Protein AF-A0A1J3JM56-F1 (afdb_monomer)

Nearest PDB structures (foldseek):
  5i9h-assembly1_A  TM=6.926E-01  e=2.858E-04  unidentified
  6sgb-assembly1_FX  TM=7.397E-01  e=4.814E-02  Trypanosoma brucei brucei
  7pua-assembly1_DH  TM=7.202E-01  e=2.083E-01  Trypanosoma brucei brucei
  7pub-assembly1_DH  TM=5.507E-01  e=2.411E-01  Trypanosoma brucei brucei
  8sxg-assembly1_C  TM=6.444E-01  e=9.461E-01  Pseudomonas aeruginosa

Radius of gyration: 18.54 Å; Cα contacts (8 Å, |Δi|>4): 200; chains: 1; bounding box: 41×38×59 Å

Organism: Noccaea caerulescens (NCBI:txid107243)

InterPro domains:
  IPR002885 Pentatricopeptide repeat [PF01535] (1-25)
  IPR002885 Pentatricopeptide repeat [PF01535] (116-142)
  IPR002885 Pentatricopeptide repeat [PS51375] (114-148)
  IPR002885 Pentatricopeptide repeat [TIGR00756] (116-145)
  IPR011990 Tetratricopeptide-like helical domain superfamily [G3DSA:1.25.40.10] (1-173)
  IPR046960 Pentatricopeptide repeat-containing protein At4g14850-like, plant [PTHR47926] (1-171)

Solvent-accessible surface area (backbone atoms only — not comparable to full-atom values): 9432 Å² total; per-residue (Å²): 107,40,70,57,31,41,49,25,32,77,71,67,38,25,68,60,22,50,51,55,51,51,53,50,55,50,53,61,60,73,61,59,80,78,84,84,70,71,90,72,77,75,64,65,63,50,66,69,37,48,33,30,51,46,54,19,37,55,73,44,96,52,88,66,48,54,60,53,51,49,52,50,33,53,77,72,61,46,40,40,38,52,68,35,25,40,46,49,29,52,35,26,42,77,59,43,76,83,19,51,72,54,34,52,54,40,58,71,48,24,70,73,67,45,58,63,44,56,44,38,55,27,39,39,25,22,79,63,55,38,26,66,63,22,49,52,51,48,54,52,44,72,70,41,91,82,46,68,83,51,74,67,44,51,52,39,52,51,49,11,50,51,42,44,51,52,52,53,53,53,65,72,73,108

Structure (mmCIF, N/CA/C/O backbone):
data_AF-A0A1J3JM56-F1
#
_entry.id   AF-A0A1J3JM56-F1
#
loop_
_atom_site.group_PDB
_atom_site.id
_atom_site.type_symbol
_atom_site.label_atom_id
_atom_site.label_alt_id
_atom_site.label_comp_id
_atom_site.label_asym_id
_atom_site.label_entity_id
_atom_site.label_seq_id
_atom_site.pdbx_PDB_ins_code
_atom_site.Cartn_x
_atom_site.Cartn_y
_atom_site.Cartn_z
_atom_site.occupancy
_atom_site.B_iso_or_equiv
_atom_site.auth_seq_id
_atom_site.auth_comp_id
_atom_site.auth_asym_id
_atom_site.auth_atom_id
_atom_site.pdbx_PDB_model_num
ATOM 1 N N . TRP A 1 1 ? 18.665 -4.470 -13.848 1.00 72.25 1 TRP A N 1
ATOM 2 C CA . TRP A 1 1 ? 17.959 -3.478 -13.014 1.00 72.25 1 TRP A CA 1
ATOM 3 C C . TRP A 1 1 ? 17.225 -4.105 -11.823 1.00 72.25 1 TRP A C 1
ATOM 5 O O . TRP A 1 1 ? 17.662 -3.875 -10.703 1.00 72.25 1 TRP A O 1
ATOM 15 N N . THR A 1 2 ? 16.219 -4.970 -12.018 1.00 73.31 2 THR A N 1
ATOM 16 C CA . THR A 1 2 ? 15.436 -5.636 -10.944 1.00 73.31 2 THR A CA 1
ATOM 17 C C . THR A 1 2 ? 16.242 -6.209 -9.780 1.00 73.31 2 THR A C 1
ATOM 19 O O . THR A 1 2 ? 16.027 -5.813 -8.635 1.00 73.31 2 THR A O 1
ATOM 22 N N . SER A 1 3 ? 17.185 -7.121 -10.041 1.00 81.19 3 SER A N 1
ATOM 23 C CA . SER A 1 3 ? 17.939 -7.789 -8.970 1.00 81.19 3 SER A CA 1
ATOM 24 C C . SER A 1 3 ? 18.774 -6.813 -8.140 1.00 81.19 3 SER A C 1
ATOM 26 O O . SER A 1 3 ? 18.906 -6.988 -6.934 1.00 81.19 3 SER A O 1
ATOM 28 N N . MET A 1 4 ? 19.298 -5.761 -8.773 1.00 83.50 4 MET A N 1
ATOM 29 C CA . MET A 1 4 ? 20.088 -4.732 -8.099 1.00 83.50 4 MET A CA 1
ATOM 30 C C . MET A 1 4 ? 19.200 -3.814 -7.252 1.00 83.50 4 MET A C 1
ATOM 32 O O . MET A 1 4 ? 19.494 -3.619 -6.079 1.00 83.50 4 MET A O 1
ATOM 36 N N . ILE A 1 5 ? 18.074 -3.328 -7.797 1.00 81.81 5 ILE A N 1
ATOM 37 C CA . ILE A 1 5 ? 17.097 -2.515 -7.048 1.00 81.81 5 ILE A CA 1
ATOM 38 C C . ILE A 1 5 ? 16.618 -3.277 -5.809 1.00 81.81 5 ILE A C 1
ATOM 40 O O . ILE A 1 5 ? 16.630 -2.744 -4.701 1.00 81.81 5 ILE A O 1
ATOM 44 N N . ARG A 1 6 ? 16.238 -4.547 -5.988 1.00 80.44 6 ARG A N 1
ATOM 45 C CA . ARG A 1 6 ? 15.792 -5.408 -4.892 1.00 80.44 6 ARG A CA 1
ATOM 46 C C . ARG A 1 6 ? 16.908 -5.670 -3.880 1.00 80.44 6 ARG A C 1
ATOM 48 O O . ARG A 1 6 ? 16.650 -5.645 -2.682 1.00 80.44 6 ARG A O 1
ATOM 55 N N . GLY A 1 7 ? 18.138 -5.895 -4.342 1.00 84.50 7 GLY A N 1
ATOM 56 C CA . GLY A 1 7 ? 19.302 -6.059 -3.471 1.00 84.50 7 GLY A CA 1
ATOM 57 C C . GLY A 1 7 ? 19.551 -4.830 -2.594 1.00 84.50 7 GLY A C 1
ATOM 58 O O . GLY A 1 7 ? 19.719 -4.965 -1.385 1.00 84.50 7 GLY A O 1
ATOM 59 N N . TYR A 1 8 ? 19.504 -3.628 -3.173 1.00 85.56 8 TYR A N 1
ATOM 60 C CA . TYR A 1 8 ? 19.647 -2.381 -2.422 1.00 85.56 8 TYR A CA 1
ATOM 61 C C . TYR A 1 8 ? 18.491 -2.145 -1.441 1.00 85.56 8 TYR A C 1
ATOM 63 O O . TYR A 1 8 ? 18.737 -1.776 -0.293 1.00 85.56 8 TYR A O 1
ATOM 71 N N . ASP A 1 9 ? 17.245 -2.409 -1.849 1.00 81.38 9 ASP A N 1
ATOM 72 C CA . ASP A 1 9 ? 16.064 -2.300 -0.982 1.00 81.38 9 ASP A CA 1
ATOM 73 C C . ASP A 1 9 ? 16.175 -3.217 0.248 1.00 81.38 9 ASP A C 1
ATOM 75 O O . ASP A 1 9 ? 16.034 -2.743 1.378 1.00 81.38 9 ASP A O 1
ATOM 79 N N . LEU A 1 10 ? 16.506 -4.498 0.039 1.00 83.88 10 LEU A N 1
ATOM 80 C CA . LEU A 1 10 ? 16.653 -5.493 1.108 1.00 83.88 10 LEU A CA 1
ATOM 81 C C . LEU A 1 10 ? 17.828 -5.201 2.051 1.00 83.88 10 LEU A C 1
ATOM 83 O O . LEU A 1 10 ? 17.745 -5.510 3.237 1.00 83.88 10 LEU A O 1
ATOM 87 N N . ASN A 1 11 ? 18.892 -4.573 1.547 1.00 87.44 11 ASN A N 1
ATOM 88 C CA . ASN A 1 11 ? 20.058 -4.193 2.346 1.00 87.44 11 ASN A CA 1
ATOM 89 C C . ASN A 1 11 ? 19.900 -2.831 3.046 1.00 87.44 11 ASN A C 1
ATOM 91 O O . ASN A 1 11 ? 20.844 -2.351 3.667 1.00 87.44 11 ASN A O 1
ATOM 95 N N . GLY A 1 12 ? 18.729 -2.189 2.953 1.00 83.12 12 GLY A N 1
ATOM 96 C CA . GLY A 1 12 ? 18.459 -0.897 3.594 1.00 83.12 12 GLY A CA 1
ATOM 97 C C . GLY A 1 12 ? 19.009 0.323 2.843 1.00 83.12 12 GLY A C 1
ATOM 98 O O . GLY A 1 12 ? 18.776 1.456 3.263 1.00 83.12 12 GLY A O 1
ATOM 99 N N . ASN A 1 13 ? 19.643 0.123 1.689 1.00 86.69 13 ASN A N 1
ATOM 100 C CA . ASN A 1 13 ? 20.246 1.163 0.857 1.00 86.69 13 ASN A CA 1
ATOM 101 C C . ASN A 1 13 ? 19.199 1.805 -0.067 1.00 86.69 13 ASN A C 1
ATOM 103 O O . ASN A 1 13 ? 19.247 1.709 -1.294 1.00 86.69 13 ASN A O 1
ATOM 107 N N . ALA A 1 14 ? 18.202 2.453 0.538 1.00 84.38 14 ALA A N 1
ATOM 108 C CA . ALA A 1 14 ? 17.048 2.985 -0.185 1.00 84.38 14 ALA A CA 1
ATOM 109 C C . ALA A 1 14 ? 17.420 4.078 -1.209 1.00 84.38 14 ALA A C 1
ATOM 111 O O . ALA A 1 14 ? 16.795 4.162 -2.262 1.00 84.38 14 ALA A O 1
ATOM 112 N N . LEU A 1 15 ? 18.447 4.891 -0.930 1.00 84.06 15 LEU A N 1
ATOM 113 C CA . LEU A 1 15 ? 18.914 5.935 -1.851 1.00 84.06 15 LEU A CA 1
ATOM 114 C C . LEU A 1 15 ? 19.511 5.350 -3.135 1.00 84.06 15 LEU A C 1
ATOM 116 O O . LEU A 1 15 ? 19.171 5.816 -4.221 1.00 84.06 15 LEU A O 1
ATOM 120 N N . ASP A 1 16 ? 20.333 4.307 -3.017 1.00 86.44 16 ASP A N 1
ATOM 121 C CA . ASP A 1 16 ? 20.945 3.637 -4.167 1.00 86.44 16 ASP A CA 1
ATOM 122 C C . ASP A 1 16 ? 19.882 2.939 -5.020 1.00 86.44 16 ASP A C 1
ATOM 124 O O . ASP A 1 16 ? 19.878 3.083 -6.241 1.00 86.44 16 ASP A O 1
ATOM 128 N N . ALA A 1 17 ? 18.911 2.270 -4.382 1.00 84.31 17 ALA A N 1
ATOM 129 C CA . ALA A 1 17 ? 17.769 1.670 -5.077 1.00 84.31 17 ALA A CA 1
ATOM 130 C C . ALA A 1 17 ? 16.985 2.711 -5.898 1.00 84.31 17 ALA A C 1
ATOM 132 O O . ALA A 1 17 ? 16.585 2.446 -7.032 1.00 84.31 17 ALA A O 1
ATOM 133 N N . VAL A 1 18 ? 16.788 3.908 -5.337 1.00 83.50 18 VAL A N 1
ATOM 134 C CA . VAL A 1 18 ? 16.100 5.021 -6.002 1.00 83.50 18 VAL A CA 1
ATOM 135 C C . VAL A 1 18 ? 16.935 5.618 -7.132 1.00 83.50 18 VAL A C 1
ATOM 137 O O . VAL A 1 18 ? 16.375 5.920 -8.185 1.00 83.50 18 VAL A O 1
ATOM 140 N N . SER A 1 19 ? 18.244 5.804 -6.937 1.00 85.75 19 SER A N 1
ATOM 141 C CA . SER A 1 19 ? 19.144 6.302 -7.988 1.00 85.75 19 SER A CA 1
ATOM 142 C C . SER A 1 19 ? 19.120 5.367 -9.189 1.00 85.75 19 SER A C 1
ATOM 144 O O . SER A 1 19 ? 18.842 5.789 -10.304 1.00 85.75 19 SER A O 1
ATOM 146 N N . LEU A 1 20 ? 19.271 4.074 -8.921 1.00 85.25 20 LEU A N 1
ATOM 147 C CA . LEU A 1 20 ? 19.266 3.033 -9.931 1.00 85.25 20 LEU A CA 1
ATOM 148 C C . LEU A 1 20 ? 17.916 2.960 -10.676 1.00 85.25 20 LEU A C 1
ATOM 150 O O . LEU A 1 20 ? 17.867 2.724 -11.878 1.00 85.25 20 LEU A O 1
ATOM 154 N N . PHE A 1 21 ? 16.797 3.211 -9.990 1.00 83.06 21 PHE A N 1
ATOM 155 C CA . PHE A 1 21 ? 15.497 3.329 -10.653 1.00 83.06 21 PHE A CA 1
ATOM 156 C C . PHE A 1 21 ? 15.407 4.563 -11.566 1.00 83.06 21 PHE A C 1
ATOM 158 O O . PHE A 1 21 ? 14.831 4.474 -12.648 1.00 83.06 21 PHE A O 1
ATOM 165 N N . LYS A 1 22 ? 15.976 5.709 -11.170 1.00 82.75 22 LYS A N 1
ATOM 166 C CA . LYS A 1 22 ? 16.013 6.905 -12.029 1.00 82.75 22 LYS A CA 1
ATOM 167 C C . LYS A 1 22 ? 16.844 6.671 -13.286 1.00 82.75 22 LYS A C 1
ATOM 169 O O . LYS A 1 22 ? 16.393 7.058 -14.358 1.00 82.75 22 LYS A O 1
ATOM 174 N N . ASP A 1 23 ? 17.992 6.015 -13.155 1.00 84.56 23 ASP A N 1
ATOM 175 C CA . ASP A 1 23 ? 18.857 5.689 -14.292 1.00 84.56 23 ASP A CA 1
ATOM 176 C C . ASP A 1 23 ? 18.129 4.767 -15.283 1.00 84.56 23 ASP A C 1
ATOM 178 O O . ASP A 1 23 ? 18.110 5.045 -16.482 1.00 84.56 23 ASP A O 1
ATOM 182 N N . LEU A 1 24 ? 17.401 3.759 -14.780 1.00 81.00 24 LEU A N 1
ATOM 183 C CA . LEU A 1 24 ? 16.521 2.925 -15.606 1.00 81.00 24 LEU A CA 1
ATOM 184 C C . LEU A 1 24 ? 15.469 3.756 -16.355 1.00 81.00 24 LEU A C 1
ATOM 186 O O . LEU A 1 24 ? 15.225 3.511 -17.534 1.00 81.00 24 LEU A O 1
ATOM 190 N N . LEU A 1 25 ? 14.827 4.725 -15.693 1.00 74.69 25 LEU A N 1
ATOM 191 C CA . LEU A 1 25 ? 13.807 5.559 -16.339 1.00 74.69 25 LEU A CA 1
ATOM 192 C C . LEU A 1 25 ? 14.391 6.435 -17.456 1.00 74.69 25 LEU A C 1
ATOM 194 O O . LEU A 1 25 ? 13.697 6.707 -18.436 1.00 74.69 25 LEU A O 1
ATOM 198 N N . VAL A 1 26 ? 15.636 6.892 -17.303 1.00 78.06 26 VAL A N 1
ATOM 199 C CA . VAL A 1 26 ? 16.347 7.657 -18.336 1.00 78.06 26 VAL A CA 1
ATOM 200 C C . VAL A 1 26 ? 16.678 6.753 -19.522 1.00 78.06 26 VAL A C 1
ATOM 202 O O . VAL A 1 26 ? 16.340 7.109 -20.648 1.00 78.06 26 VAL A O 1
ATOM 205 N N . GLU A 1 27 ? 17.226 5.558 -19.283 1.00 73.31 27 GLU A N 1
ATOM 206 C CA . GLU A 1 27 ? 17.510 4.587 -20.351 1.00 73.31 27 GLU A CA 1
ATOM 207 C C . GLU A 1 27 ? 16.250 4.159 -21.119 1.00 73.31 27 GLU A C 1
ATOM 209 O O . GLU A 1 27 ? 16.283 4.026 -22.344 1.00 73.31 27 GLU A O 1
ATOM 214 N N . GLU A 1 28 ? 15.120 3.952 -20.435 1.00 67.94 28 GLU A N 1
ATOM 215 C CA . GLU A 1 28 ? 13.856 3.609 -21.100 1.0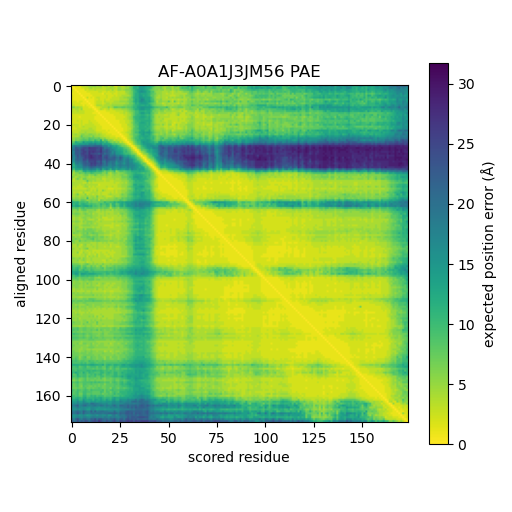0 67.94 28 GLU A CA 1
ATOM 216 C C . GLU A 1 28 ? 13.314 4.748 -21.977 1.00 67.94 28 GLU A C 1
ATOM 218 O O . GLU A 1 28 ? 12.697 4.483 -23.013 1.00 67.94 28 GLU A O 1
ATOM 223 N N . ASN A 1 29 ? 13.523 6.006 -21.577 1.00 66.69 29 ASN A N 1
ATOM 224 C CA . ASN A 1 29 ? 13.095 7.168 -22.355 1.00 66.69 29 ASN A CA 1
ATOM 225 C C . ASN A 1 29 ? 14.015 7.437 -23.557 1.00 66.69 29 ASN A C 1
ATOM 227 O O . ASN A 1 29 ? 13.505 7.750 -24.635 1.00 66.69 29 ASN A O 1
ATOM 231 N N . ASP A 1 30 ? 15.334 7.291 -23.395 1.00 63.69 30 ASP A N 1
ATOM 232 C CA . ASP A 1 30 ? 16.322 7.517 -24.463 1.00 63.69 30 ASP A CA 1
ATOM 233 C C . ASP A 1 30 ? 16.270 6.434 -25.549 1.00 63.69 30 ASP A C 1
ATOM 235 O O . ASP A 1 30 ? 16.481 6.719 -26.728 1.00 63.69 30 ASP A O 1
ATOM 239 N N . ASN A 1 31 ? 15.895 5.201 -25.194 1.00 56.62 31 ASN A N 1
ATOM 240 C CA . ASN A 1 31 ? 15.776 4.093 -26.146 1.00 56.62 31 ASN A CA 1
ATOM 241 C C . ASN A 1 31 ? 14.506 4.124 -27.014 1.00 56.62 31 ASN A C 1
ATOM 243 O O . ASN A 1 31 ? 14.227 3.144 -27.707 1.00 56.62 31 ASN A O 1
ATOM 247 N N . GLY A 1 32 ? 13.751 5.233 -26.999 1.00 50.66 32 GLY A N 1
ATOM 248 C CA . GLY A 1 32 ? 12.776 5.600 -28.026 1.00 50.66 32 GLY A CA 1
ATOM 249 C C . GLY A 1 32 ? 11.975 4.431 -28.596 1.00 50.66 32 GLY A C 1
ATOM 250 O O . GLY A 1 32 ? 12.209 4.037 -29.729 1.00 50.66 32 GLY A O 1
ATOM 251 N N . VAL A 1 33 ? 11.046 3.878 -27.809 1.00 52.22 33 VAL A N 1
ATOM 252 C CA . VAL A 1 33 ? 9.868 3.106 -28.257 1.00 52.22 33 VAL A CA 1
ATOM 253 C C . VAL A 1 33 ? 10.039 2.417 -29.629 1.00 52.22 33 VAL A C 1
ATOM 255 O O . VAL A 1 33 ? 9.423 2.804 -30.618 1.00 52.22 33 VAL A O 1
ATOM 258 N N . ARG A 1 34 ? 10.816 1.331 -29.696 1.00 44.12 34 ARG A N 1
ATOM 259 C CA . ARG A 1 34 ? 10.516 0.253 -30.652 1.00 44.12 34 ARG A CA 1
ATOM 260 C C . ARG A 1 34 ? 9.511 -0.675 -29.976 1.00 44.12 34 ARG A C 1
ATOM 262 O O . ARG A 1 34 ? 9.883 -1.649 -29.335 1.00 44.12 34 ARG A O 1
ATOM 269 N N . ARG A 1 35 ? 8.228 -0.307 -30.060 1.00 51.81 35 ARG A N 1
ATOM 270 C CA . ARG A 1 35 ? 7.091 -1.021 -29.442 1.00 51.81 35 ARG A CA 1
ATOM 271 C C . ARG A 1 35 ? 6.594 -2.225 -30.247 1.00 51.81 35 ARG A C 1
ATOM 273 O O . ARG A 1 35 ? 5.596 -2.825 -29.866 1.00 51.81 35 ARG A O 1
ATOM 280 N N . ASP A 1 36 ? 7.291 -2.589 -31.319 1.00 43.84 36 ASP A N 1
ATOM 281 C CA . ASP A 1 36 ? 6.689 -3.401 -32.380 1.00 43.84 36 ASP A CA 1
ATOM 282 C C . ASP A 1 36 ? 7.324 -4.795 -32.516 1.00 43.84 36 ASP A C 1
ATOM 284 O O . ASP A 1 36 ? 7.047 -5.502 -33.482 1.00 43.84 36 ASP A O 1
ATOM 288 N N . TYR A 1 37 ? 8.185 -5.219 -31.585 1.00 43.53 37 TYR A N 1
ATOM 289 C CA . TYR A 1 37 ? 8.888 -6.498 -31.716 1.00 43.53 37 TYR A CA 1
ATOM 290 C C . TYR A 1 37 ? 9.060 -7.211 -30.368 1.00 43.53 37 TYR A C 1
ATOM 292 O O . TYR A 1 37 ? 9.932 -6.867 -29.582 1.00 43.53 37 TYR A O 1
ATOM 300 N N . TYR A 1 38 ? 8.209 -8.218 -30.159 1.00 43.97 38 TYR A N 1
ATOM 301 C CA . TYR A 1 38 ? 8.251 -9.283 -29.149 1.00 43.97 38 TYR A CA 1
ATOM 302 C C . TYR A 1 38 ? 8.340 -8.901 -27.653 1.00 43.97 38 TYR A C 1
ATOM 304 O O . TYR A 1 38 ? 9.335 -8.413 -27.124 1.00 43.97 38 TYR A O 1
ATOM 312 N N . ASP A 1 39 ? 7.254 -9.287 -26.988 1.00 46.59 39 ASP A N 1
ATOM 313 C CA . ASP A 1 39 ? 6.817 -9.275 -25.585 1.00 46.59 39 ASP A CA 1
ATOM 314 C C . ASP A 1 39 ? 7.813 -9.742 -24.489 1.00 46.59 39 ASP A C 1
ATOM 316 O O . ASP A 1 39 ? 7.439 -9.805 -23.325 1.00 46.59 39 ASP A O 1
ATOM 320 N N . ASP A 1 40 ? 9.079 -10.044 -24.798 1.00 42.53 40 ASP A N 1
ATOM 321 C CA . ASP A 1 40 ? 10.022 -10.630 -23.819 1.00 42.53 40 ASP A CA 1
ATOM 322 C C . ASP A 1 40 ? 11.057 -9.632 -23.265 1.00 42.53 40 ASP A C 1
ATOM 324 O O . ASP A 1 40 ? 11.491 -9.748 -22.120 1.00 42.53 40 ASP A O 1
ATOM 328 N N . ALA A 1 41 ? 11.430 -8.591 -24.020 1.00 45.12 41 ALA A N 1
ATOM 329 C CA . ALA A 1 41 ? 12.363 -7.562 -23.531 1.00 45.12 41 ALA A CA 1
ATOM 330 C C . ALA A 1 41 ? 11.678 -6.494 -22.651 1.00 45.12 41 ALA A C 1
ATOM 332 O O . ALA A 1 41 ? 12.342 -5.755 -21.924 1.00 45.12 41 ALA A O 1
ATOM 333 N N . ALA A 1 42 ? 10.341 -6.435 -22.678 1.00 48.38 42 ALA A N 1
ATOM 334 C CA . ALA A 1 42 ? 9.521 -5.535 -21.865 1.00 48.38 42 ALA A CA 1
ATOM 335 C C . ALA A 1 42 ? 9.394 -5.975 -20.387 1.00 48.38 42 ALA A C 1
ATOM 337 O O . ALA A 1 42 ? 8.803 -5.254 -19.583 1.00 48.38 42 ALA A O 1
ATOM 338 N N . MET A 1 43 ? 9.996 -7.111 -20.008 1.00 54.62 43 MET A N 1
ATOM 339 C CA . MET A 1 43 ? 10.035 -7.662 -18.644 1.00 54.62 43 MET A CA 1
ATOM 340 C C . MET A 1 43 ? 11.095 -7.032 -17.714 1.00 54.62 43 MET A C 1
ATOM 342 O O . MET A 1 43 ? 11.503 -7.639 -16.725 1.00 54.62 43 MET A O 1
ATOM 346 N N . LEU A 1 44 ? 11.563 -5.808 -17.974 1.00 62.12 44 LEU A N 1
ATOM 347 C CA . LEU A 1 44 ? 12.608 -5.193 -17.138 1.00 62.12 44 LEU A CA 1
ATOM 348 C C . LEU A 1 44 ? 12.167 -4.862 -15.706 1.00 62.12 44 LEU A C 1
ATOM 350 O O . LEU A 1 44 ? 13.022 -4.737 -14.831 1.00 62.12 44 LEU A O 1
ATOM 354 N N . LEU A 1 45 ? 10.866 -4.710 -15.461 1.00 72.25 45 LEU A N 1
ATOM 355 C CA . LEU A 1 45 ? 10.298 -4.488 -14.136 1.00 72.25 45 LEU A CA 1
ATOM 356 C C . LEU A 1 45 ? 9.038 -5.336 -13.999 1.00 72.25 45 LEU A C 1
ATOM 358 O O . LEU A 1 45 ? 8.106 -5.203 -14.786 1.00 72.25 45 LEU A O 1
ATOM 362 N N . ASP A 1 46 ? 9.010 -6.191 -12.986 1.00 84.38 46 ASP A N 1
ATOM 363 C CA . ASP A 1 46 ? 7.839 -6.960 -12.580 1.00 84.38 46 ASP A CA 1
ATOM 364 C C . ASP A 1 46 ? 7.175 -6.333 -11.339 1.00 84.38 46 ASP A C 1
ATOM 366 O O . ASP A 1 46 ? 7.683 -5.381 -10.731 1.00 84.38 46 ASP A O 1
ATOM 370 N N . SER A 1 47 ? 6.035 -6.886 -10.918 1.00 86.19 47 SER A N 1
ATOM 371 C CA . SER A 1 47 ? 5.330 -6.438 -9.709 1.00 86.19 47 SER A CA 1
ATOM 372 C C . SER A 1 47 ? 6.232 -6.439 -8.469 1.00 86.19 47 SER A C 1
ATOM 374 O O . SER A 1 47 ? 6.126 -5.543 -7.633 1.00 86.19 47 SER A O 1
ATOM 376 N N . MET A 1 48 ? 7.151 -7.406 -8.356 1.00 86.19 48 MET A N 1
ATOM 377 C CA . MET A 1 48 ? 8.085 -7.494 -7.229 1.00 86.19 48 MET A CA 1
ATOM 378 C C . MET A 1 48 ? 9.135 -6.382 -7.258 1.00 86.19 48 MET A C 1
ATOM 380 O O . MET A 1 48 ? 9.429 -5.791 -6.220 1.00 86.19 48 MET A O 1
ATOM 384 N N . SER A 1 49 ? 9.660 -6.051 -8.437 1.00 86.25 49 SER A N 1
ATOM 385 C CA . SER A 1 49 ? 10.546 -4.903 -8.633 1.00 86.25 49 SER A CA 1
ATOM 386 C C . SER A 1 49 ? 9.855 -3.619 -8.200 1.00 86.25 49 SER A C 1
ATOM 388 O O . SER A 1 49 ? 10.435 -2.826 -7.460 1.00 86.25 49 SER A O 1
ATOM 390 N N . MET A 1 50 ? 8.595 -3.438 -8.607 1.00 88.75 50 MET A N 1
ATOM 391 C CA . MET A 1 50 ? 7.824 -2.253 -8.245 1.00 88.75 50 MET A CA 1
ATOM 392 C C . MET A 1 50 ? 7.600 -2.143 -6.740 1.00 88.75 50 MET A C 1
ATOM 394 O O . MET A 1 50 ? 7.769 -1.057 -6.190 1.00 88.75 50 MET A O 1
ATOM 398 N N . VAL A 1 51 ? 7.287 -3.252 -6.064 1.00 91.56 51 VAL A N 1
ATOM 399 C CA . VAL A 1 51 ? 7.189 -3.294 -4.597 1.00 91.56 51 VAL A CA 1
ATOM 400 C C . VAL A 1 51 ? 8.487 -2.797 -3.954 1.00 91.56 51 VAL A C 1
ATOM 402 O O . VAL A 1 51 ? 8.434 -1.918 -3.094 1.00 91.56 51 VAL A O 1
ATOM 405 N N . SER A 1 52 ? 9.649 -3.279 -4.403 1.00 89.69 52 SER A N 1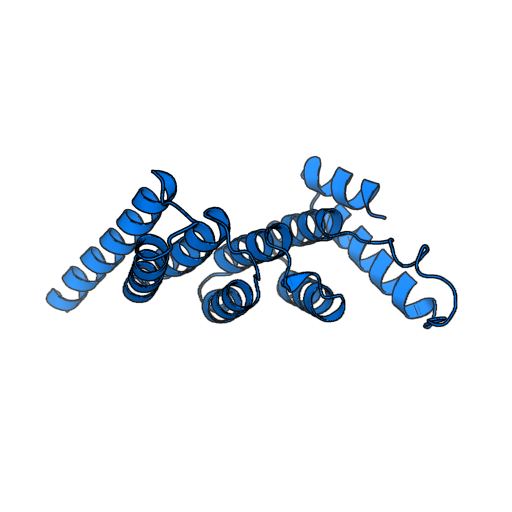
ATOM 406 C CA . SER A 1 52 ? 10.940 -2.826 -3.868 1.00 89.69 52 SER A CA 1
ATOM 407 C C . SER A 1 52 ? 11.222 -1.348 -4.141 1.00 89.69 52 SER A C 1
ATOM 409 O O . SER A 1 52 ? 11.650 -0.636 -3.234 1.00 89.69 52 SER A O 1
ATOM 411 N N . VAL A 1 53 ? 10.930 -0.848 -5.349 1.00 89.50 53 VAL A N 1
ATOM 412 C CA . VAL A 1 53 ? 11.093 0.582 -5.672 1.00 89.50 53 VAL A CA 1
ATOM 413 C C . VAL A 1 53 ? 10.208 1.442 -4.772 1.00 89.50 53 VAL A C 1
ATOM 415 O O . VAL A 1 53 ? 10.702 2.385 -4.157 1.00 89.50 53 VAL A O 1
ATOM 418 N N . ILE A 1 54 ? 8.912 1.126 -4.662 1.00 90.94 54 ILE A N 1
ATOM 419 C CA . ILE A 1 54 ? 7.968 1.889 -3.831 1.00 90.94 54 ILE A CA 1
ATOM 420 C C . ILE A 1 54 ? 8.407 1.851 -2.364 1.00 90.94 54 ILE A C 1
ATOM 422 O O . ILE A 1 54 ? 8.408 2.884 -1.695 1.00 90.94 54 ILE A O 1
ATOM 426 N N . SER A 1 55 ? 8.812 0.678 -1.873 1.00 90.44 55 SER A N 1
ATOM 427 C CA . SER A 1 55 ? 9.283 0.491 -0.502 1.00 90.44 55 SER A CA 1
ATOM 428 C C . SER A 1 55 ? 10.499 1.371 -0.210 1.00 90.44 55 SER A C 1
ATOM 430 O O . SER A 1 55 ? 10.476 2.134 0.759 1.00 90.44 55 SER A O 1
ATOM 432 N N . ALA A 1 56 ? 11.513 1.353 -1.080 1.00 88.56 56 ALA A N 1
ATOM 433 C CA . ALA A 1 56 ? 12.677 2.227 -0.976 1.00 88.56 56 ALA A CA 1
ATOM 434 C C . ALA A 1 56 ? 12.280 3.713 -1.015 1.00 88.56 56 ALA A C 1
ATOM 436 O O . ALA A 1 56 ? 12.694 4.482 -0.148 1.00 88.56 56 ALA A O 1
ATOM 437 N N . CYS A 1 57 ? 11.403 4.108 -1.942 1.00 86.88 57 CYS A N 1
ATOM 438 C CA . CYS A 1 57 ? 10.912 5.486 -2.044 1.00 86.88 57 CYS A CA 1
ATOM 439 C C . CYS A 1 57 ? 10.185 5.942 -0.775 1.00 86.88 57 CYS A C 1
ATOM 441 O O . CYS A 1 57 ? 10.383 7.070 -0.341 1.00 86.88 57 CYS A O 1
ATOM 443 N N . SER A 1 58 ? 9.405 5.061 -0.140 1.00 86.88 58 SER A N 1
ATOM 444 C CA . SER A 1 58 ? 8.689 5.372 1.105 1.00 86.88 58 SER A CA 1
ATOM 445 C C . SER A 1 58 ? 9.613 5.639 2.299 1.00 86.88 58 SER A C 1
ATOM 447 O O . SER A 1 58 ? 9.187 6.254 3.275 1.00 86.88 58 SER A O 1
ATOM 449 N N . ARG A 1 59 ? 10.866 5.160 2.242 1.00 85.06 59 ARG A N 1
ATOM 450 C CA . ARG A 1 59 ? 11.882 5.348 3.294 1.00 85.06 59 ARG A CA 1
ATOM 451 C C . ARG A 1 59 ? 12.777 6.556 3.048 1.00 85.06 59 ARG A C 1
ATOM 453 O O . ARG A 1 59 ? 13.423 7.035 3.975 1.00 85.06 59 ARG A O 1
ATOM 460 N N . VAL A 1 60 ? 12.837 7.043 1.813 1.00 83.06 60 VAL A N 1
ATOM 461 C CA . VAL A 1 60 ? 13.605 8.234 1.462 1.00 83.06 60 VAL A CA 1
ATOM 462 C C . VAL A 1 60 ? 12.710 9.456 1.643 1.00 83.06 60 VAL A C 1
ATOM 464 O O . VAL A 1 60 ? 11.674 9.573 0.998 1.00 83.06 60 VAL A O 1
ATOM 467 N N . SER A 1 61 ? 13.134 10.416 2.469 1.00 68.75 61 SER A N 1
ATOM 468 C CA . SER A 1 61 ? 12.424 11.689 2.695 1.00 68.75 61 SER A CA 1
ATOM 469 C C . SER A 1 61 ? 12.515 12.660 1.502 1.00 68.75 61 SER A C 1
ATOM 471 O O . SER A 1 61 ? 12.788 13.849 1.668 1.00 68.75 61 SER A O 1
ATOM 473 N N . ALA A 1 62 ? 12.303 12.167 0.280 1.00 72.31 62 ALA A N 1
ATOM 474 C CA . ALA A 1 62 ? 12.283 12.946 -0.951 1.00 72.31 62 ALA A CA 1
ATOM 475 C C . ALA A 1 62 ? 10.835 13.212 -1.381 1.00 72.31 62 ALA A C 1
ATOM 477 O O . ALA A 1 62 ? 10.112 12.311 -1.807 1.00 72.31 62 ALA A O 1
ATOM 478 N N . LYS A 1 63 ? 10.413 14.479 -1.295 1.00 70.56 63 LYS A N 1
ATOM 479 C CA . LYS A 1 63 ? 9.085 14.916 -1.755 1.00 70.56 63 LYS A CA 1
ATOM 480 C C . LYS A 1 63 ? 8.904 14.612 -3.247 1.00 70.56 63 LYS A C 1
ATOM 482 O O . LYS A 1 63 ? 9.802 14.897 -4.035 1.00 70.56 63 LYS A O 1
ATOM 487 N N . GLY A 1 64 ? 7.742 14.091 -3.643 1.00 77.31 64 GLY A N 1
ATOM 488 C CA . GLY A 1 64 ? 7.396 13.865 -5.053 1.00 77.31 64 GLY A CA 1
ATOM 489 C C . GLY A 1 64 ? 7.857 12.521 -5.628 1.00 77.31 64 GLY A C 1
ATOM 490 O O . GLY A 1 64 ? 7.457 12.156 -6.738 1.00 77.31 64 GLY A O 1
ATOM 491 N N . LEU A 1 65 ? 8.714 11.782 -4.916 1.00 83.62 65 LEU A N 1
ATOM 492 C CA . LEU A 1 65 ? 9.292 10.543 -5.431 1.00 83.62 65 LEU A CA 1
ATOM 493 C C . LEU A 1 65 ? 8.254 9.415 -5.486 1.00 83.62 65 LEU A C 1
ATOM 495 O O . LEU A 1 65 ? 8.077 8.797 -6.536 1.00 83.62 65 LEU A O 1
ATOM 499 N N . THR A 1 66 ? 7.527 9.192 -4.390 1.00 87.25 66 THR A N 1
ATOM 500 C CA . THR A 1 66 ? 6.439 8.204 -4.324 1.00 87.25 66 THR A CA 1
ATOM 501 C C . THR A 1 66 ? 5.363 8.498 -5.370 1.00 87.25 66 THR A C 1
ATOM 503 O O . THR A 1 66 ? 4.882 7.579 -6.025 1.00 87.25 66 THR A O 1
ATOM 506 N N . GLU A 1 67 ? 5.027 9.769 -5.605 1.00 88.38 67 GLU A N 1
ATOM 507 C CA . GLU A 1 67 ? 4.059 10.181 -6.628 1.00 88.38 67 GLU A CA 1
ATOM 508 C C . GLU A 1 67 ? 4.549 9.905 -8.057 1.00 88.38 67 GLU A C 1
ATOM 510 O O . GLU A 1 67 ? 3.768 9.483 -8.919 1.00 88.38 67 GLU A O 1
ATOM 515 N N . SER A 1 68 ? 5.844 10.103 -8.311 1.00 85.62 68 SER A N 1
ATOM 516 C CA . SER A 1 68 ? 6.461 9.812 -9.610 1.00 85.62 68 SER A CA 1
ATOM 517 C C . SER A 1 68 ? 6.435 8.310 -9.907 1.00 85.62 68 SER A C 1
ATOM 519 O O . SER A 1 68 ? 6.002 7.895 -10.984 1.00 85.62 68 SER A O 1
ATOM 521 N N . VAL A 1 69 ? 6.811 7.485 -8.923 1.00 88.19 69 VAL A N 1
ATOM 522 C CA . VAL A 1 69 ? 6.756 6.017 -9.026 1.00 88.19 69 VAL A CA 1
ATOM 523 C C . VAL A 1 69 ? 5.318 5.529 -9.163 1.00 88.19 69 VAL A C 1
ATOM 525 O O . VAL A 1 69 ? 5.033 4.688 -10.010 1.00 88.19 69 VAL A O 1
ATOM 528 N N . HIS A 1 70 ? 4.383 6.083 -8.392 1.00 91.31 70 HIS A N 1
ATOM 529 C CA . HIS A 1 70 ? 2.968 5.740 -8.498 1.00 91.31 70 HIS A CA 1
ATOM 530 C C . HIS A 1 70 ? 2.414 6.047 -9.900 1.00 91.31 70 HIS A C 1
ATOM 532 O O . HIS A 1 70 ? 1.709 5.227 -10.488 1.00 91.31 70 HIS A O 1
ATOM 538 N N . SER A 1 71 ? 2.796 7.181 -10.493 1.00 89.56 71 SER A N 1
ATOM 539 C CA . SER A 1 71 ? 2.419 7.513 -11.873 1.00 89.56 71 SER A CA 1
ATOM 540 C C . SER A 1 71 ? 2.965 6.495 -12.881 1.00 89.56 71 SER A C 1
ATOM 542 O O . SER A 1 71 ? 2.261 6.123 -13.821 1.00 89.56 71 SER A O 1
ATOM 544 N N . PHE A 1 72 ? 4.196 6.015 -12.683 1.00 86.31 72 PHE A N 1
ATOM 545 C CA . PHE A 1 72 ? 4.787 4.954 -13.503 1.00 86.31 72 PHE A CA 1
ATOM 546 C C . PHE A 1 72 ? 4.039 3.620 -13.345 1.00 86.31 72 PHE A C 1
ATOM 548 O O . PHE A 1 72 ? 3.692 2.991 -14.343 1.00 86.31 72 PHE A O 1
ATOM 555 N N . VAL A 1 73 ? 3.708 3.239 -12.109 1.00 90.38 73 VAL A N 1
ATOM 556 C CA . VAL A 1 73 ? 2.921 2.039 -11.775 1.00 90.38 73 VAL A CA 1
ATOM 557 C C . VAL A 1 73 ? 1.575 2.028 -12.496 1.00 90.38 73 VAL A C 1
ATOM 559 O O . VAL A 1 73 ? 1.229 1.021 -13.111 1.00 90.38 73 VAL A O 1
ATOM 562 N N . ILE A 1 74 ? 0.857 3.156 -12.497 1.00 90.06 74 ILE A N 1
ATOM 563 C CA . ILE A 1 74 ? -0.414 3.290 -13.223 1.00 90.06 74 ILE A CA 1
ATOM 564 C C . ILE A 1 74 ? -0.196 3.159 -14.735 1.00 90.06 74 ILE A C 1
ATOM 566 O O . ILE A 1 74 ? -0.926 2.428 -15.399 1.00 90.06 74 ILE A O 1
ATOM 570 N N . LYS A 1 75 ? 0.809 3.846 -15.298 1.00 86.31 75 LYS A N 1
ATOM 571 C CA . LYS A 1 75 ? 1.097 3.804 -16.746 1.00 86.31 75 LYS A CA 1
ATOM 572 C C . LYS A 1 75 ? 1.432 2.399 -17.245 1.00 86.31 75 LYS A C 1
ATOM 574 O O . LYS A 1 75 ? 1.145 2.085 -18.396 1.00 86.31 75 LYS A O 1
ATOM 579 N N . ARG A 1 76 ? 2.048 1.578 -16.394 1.00 84.00 76 ARG A N 1
ATOM 580 C CA . ARG A 1 76 ? 2.421 0.190 -16.693 1.00 84.00 76 ARG A CA 1
ATOM 581 C C . ARG A 1 76 ? 1.357 -0.834 -16.272 1.00 84.00 76 ARG A C 1
ATOM 583 O O . ARG A 1 76 ? 1.527 -2.012 -16.551 1.00 84.00 76 ARG A O 1
ATOM 590 N N . GLY A 1 77 ? 0.267 -0.406 -15.630 1.00 87.62 77 GLY A N 1
ATOM 591 C CA . GLY A 1 77 ? -0.843 -1.277 -15.223 1.00 87.62 77 GLY A CA 1
ATOM 592 C C . GLY A 1 77 ? -0.575 -2.149 -13.991 1.00 87.62 77 GLY A C 1
ATOM 593 O O . GLY A 1 77 ? -1.330 -3.085 -13.732 1.00 87.62 77 GLY A O 1
ATOM 594 N N . PHE A 1 78 ? 0.472 -1.856 -13.212 1.00 90.31 78 PHE A N 1
ATOM 595 C CA . PHE A 1 78 ? 0.796 -2.606 -11.991 1.00 90.31 78 PHE A CA 1
ATOM 596 C C . PHE A 1 78 ? -0.127 -2.263 -10.807 1.00 90.31 78 PHE A C 1
ATOM 598 O O . PHE A 1 78 ? -0.157 -2.993 -9.819 1.00 90.31 78 PHE A O 1
ATOM 605 N N . ASP A 1 79 ? -0.899 -1.175 -10.893 1.00 90.88 79 ASP A N 1
ATOM 606 C CA . ASP A 1 79 ? -1.762 -0.656 -9.820 1.00 90.88 79 ASP A CA 1
ATOM 607 C C . ASP A 1 79 ? -2.941 -1.571 -9.457 1.00 90.88 79 ASP A C 1
ATOM 609 O O . ASP A 1 79 ? -3.521 -1.435 -8.381 1.00 90.88 79 ASP A O 1
ATOM 613 N N . ARG A 1 80 ? -3.279 -2.527 -10.328 1.00 93.19 80 ARG A N 1
ATOM 614 C CA . ARG A 1 80 ? -4.327 -3.530 -10.082 1.00 93.19 80 ARG A CA 1
ATOM 615 C C . ARG A 1 80 ? -3.872 -4.679 -9.180 1.00 93.19 80 ARG A C 1
ATOM 617 O O . ARG A 1 80 ? -4.716 -5.368 -8.606 1.00 93.19 80 ARG A O 1
ATOM 624 N N . GLY A 1 81 ? -2.560 -4.899 -9.078 1.00 94.38 81 GLY A N 1
ATOM 625 C CA . GLY A 1 81 ? -1.973 -6.004 -8.328 1.00 94.38 81 GLY A CA 1
ATOM 626 C C . GLY A 1 81 ? -1.985 -5.753 -6.821 1.00 94.38 81 GLY A C 1
ATOM 627 O O . GLY A 1 81 ? -1.554 -4.699 -6.358 1.00 94.38 81 GLY A O 1
ATOM 628 N N . VAL A 1 82 ? -2.414 -6.753 -6.049 1.00 95.56 82 VAL A N 1
ATOM 629 C CA . VAL A 1 82 ? -2.555 -6.677 -4.583 1.00 95.56 82 VAL A CA 1
ATOM 630 C C . VAL A 1 82 ? -1.252 -6.276 -3.898 1.00 95.56 82 VAL A C 1
ATOM 632 O O . VAL A 1 82 ? -1.249 -5.365 -3.076 1.00 95.56 82 VAL A O 1
ATOM 635 N N . SER A 1 83 ? -0.126 -6.900 -4.261 1.00 95.00 83 SER A N 1
ATOM 636 C CA . SER A 1 83 ? 1.171 -6.602 -3.641 1.00 95.00 83 SER A CA 1
ATOM 637 C C . SER A 1 83 ? 1.593 -5.150 -3.872 1.00 95.00 83 SER A C 1
ATOM 639 O O . SER A 1 83 ? 1.918 -4.451 -2.918 1.00 95.00 83 SER A O 1
ATOM 641 N N . VAL A 1 84 ? 1.521 -4.674 -5.119 1.00 95.56 84 VAL A N 1
ATOM 642 C CA . VAL A 1 84 ? 1.900 -3.300 -5.489 1.00 95.56 84 VAL A CA 1
ATOM 643 C C . VAL A 1 84 ? 0.955 -2.286 -4.844 1.00 95.56 84 VAL A C 1
ATOM 645 O O . VAL A 1 84 ? 1.414 -1.309 -4.253 1.00 95.56 84 VAL A O 1
ATOM 648 N N . GLY A 1 85 ? -0.356 -2.536 -4.901 1.00 96.19 85 GLY A N 1
ATOM 649 C CA . GLY A 1 85 ? -1.367 -1.690 -4.274 1.00 96.19 85 GLY A CA 1
ATOM 650 C C . GLY A 1 85 ? -1.180 -1.584 -2.760 1.00 96.19 85 GLY A C 1
ATOM 651 O O . GLY A 1 85 ? -1.181 -0.481 -2.220 1.00 96.19 85 GLY A O 1
ATOM 652 N N . ASN A 1 86 ? -0.926 -2.702 -2.076 1.00 96.06 86 ASN A N 1
ATOM 653 C CA . ASN A 1 86 ? -0.680 -2.719 -0.633 1.00 96.06 86 ASN A CA 1
ATOM 654 C C . ASN A 1 86 ? 0.590 -1.945 -0.252 1.00 96.06 86 ASN A C 1
ATOM 656 O O . ASN A 1 86 ? 0.575 -1.205 0.731 1.00 96.06 86 ASN A O 1
ATOM 660 N N . THR A 1 87 ? 1.665 -2.055 -1.038 1.00 95.06 87 THR A N 1
ATOM 661 C CA . THR A 1 87 ? 2.890 -1.271 -0.811 1.00 95.06 87 THR A CA 1
ATOM 662 C C . THR A 1 87 ? 2.673 0.220 -1.069 1.00 95.06 87 THR A C 1
ATOM 664 O O . THR A 1 87 ? 3.180 1.048 -0.315 1.00 95.06 87 THR A O 1
ATOM 667 N N . LEU A 1 88 ? 1.882 0.592 -2.083 1.00 95.00 88 LEU A N 1
ATOM 668 C CA . LEU A 1 88 ? 1.493 1.988 -2.298 1.00 95.00 88 LEU A CA 1
ATOM 669 C C . LEU A 1 88 ? 0.646 2.529 -1.138 1.00 95.00 88 LEU A C 1
ATOM 671 O O . LEU A 1 88 ? 0.879 3.655 -0.706 1.00 95.00 88 LEU A O 1
ATOM 675 N N . LEU A 1 89 ? -0.300 1.748 -0.60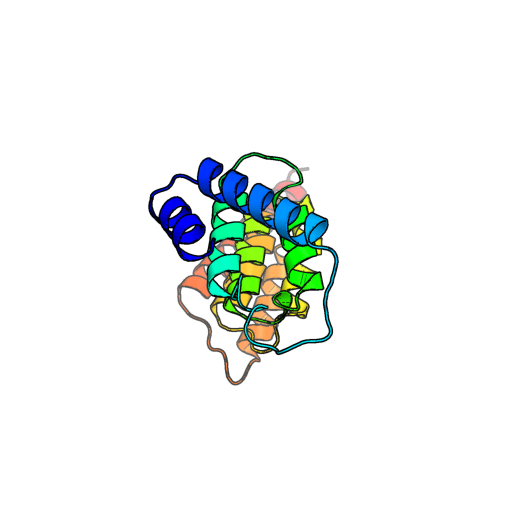5 1.00 95.00 89 LEU A N 1
ATOM 676 C CA . LEU A 1 89 ? -1.092 2.147 0.565 1.00 95.00 89 LEU A CA 1
ATOM 677 C C . LEU A 1 89 ? -0.200 2.440 1.779 1.00 95.00 89 LEU A C 1
ATOM 679 O O . LEU A 1 89 ? -0.374 3.480 2.410 1.00 95.00 89 LEU A O 1
ATOM 683 N N . ASP A 1 90 ? 0.775 1.575 2.069 1.00 91.88 90 ASP A N 1
ATOM 684 C CA . ASP A 1 90 ? 1.758 1.798 3.141 1.00 91.88 90 ASP A CA 1
ATOM 685 C C . ASP A 1 90 ? 2.609 3.057 2.892 1.00 91.88 90 ASP A C 1
ATOM 687 O O . ASP A 1 90 ? 2.791 3.885 3.787 1.00 91.88 90 ASP A O 1
ATOM 691 N N . ALA A 1 91 ? 3.074 3.258 1.655 1.00 90.62 91 ALA A N 1
ATOM 692 C CA . ALA A 1 91 ? 3.854 4.438 1.294 1.00 90.62 91 ALA A CA 1
ATOM 693 C C . ALA A 1 91 ? 3.056 5.742 1.473 1.00 90.62 91 ALA A C 1
ATOM 695 O O . ALA A 1 91 ? 3.586 6.723 1.997 1.00 90.62 91 ALA A O 1
ATOM 696 N N . TYR A 1 92 ? 1.777 5.756 1.086 1.00 90.31 92 TYR A N 1
ATOM 697 C CA . TYR A 1 92 ? 0.909 6.922 1.263 1.00 90.31 92 TYR A CA 1
ATOM 698 C C . TYR A 1 92 ? 0.438 7.116 2.708 1.00 90.31 92 TYR A C 1
ATOM 700 O O . TYR A 1 92 ? 0.218 8.261 3.097 1.00 90.31 92 TYR A O 1
ATOM 708 N N . ALA A 1 93 ? 0.353 6.057 3.522 1.00 86.50 93 ALA A N 1
ATOM 709 C CA . ALA A 1 93 ? 0.101 6.179 4.960 1.00 86.50 93 ALA A CA 1
ATOM 710 C C . ALA A 1 93 ? 1.189 7.023 5.644 1.00 86.50 93 ALA A C 1
ATOM 712 O O . ALA A 1 93 ? 0.891 7.952 6.393 1.00 86.50 93 ALA A O 1
ATOM 713 N N . LYS A 1 94 ? 2.459 6.762 5.305 1.00 83.69 94 LYS A N 1
ATOM 714 C CA . LYS A 1 94 ? 3.626 7.503 5.818 1.00 83.69 94 LYS A CA 1
ATOM 715 C C . LYS A 1 94 ? 3.697 8.949 5.315 1.00 83.69 94 LYS A C 1
ATOM 717 O O . LYS A 1 94 ? 4.348 9.782 5.938 1.00 83.69 94 LYS A O 1
ATOM 722 N N . GLY A 1 95 ? 3.025 9.255 4.204 1.00 77.00 95 GLY A N 1
ATOM 723 C CA . GLY A 1 95 ? 2.947 10.596 3.615 1.00 77.00 95 GLY A CA 1
ATOM 724 C C . GLY A 1 95 ? 2.010 11.570 4.347 1.00 77.00 95 GLY A C 1
ATOM 725 O O . GLY A 1 95 ? 1.936 12.739 3.960 1.00 77.00 95 GLY A O 1
ATOM 726 N N . GLY A 1 96 ? 1.303 11.111 5.386 1.00 79.19 96 GLY A N 1
ATOM 727 C CA . GLY A 1 96 ? 0.359 11.913 6.167 1.00 79.19 96 GLY A CA 1
ATOM 728 C C . GLY A 1 96 ? -0.935 12.240 5.415 1.00 79.19 96 GLY A C 1
ATOM 729 O O . GLY A 1 96 ? -1.309 11.574 4.449 1.00 79.19 96 GLY A O 1
ATOM 730 N N . GLU A 1 97 ? -1.617 13.305 5.842 1.00 78.00 97 GLU A N 1
ATOM 731 C CA . GLU A 1 97 ? -2.983 13.651 5.412 1.00 78.00 97 GLU A CA 1
ATOM 732 C C . GLU A 1 97 ? -3.136 13.799 3.889 1.00 78.00 97 GLU A C 1
ATOM 734 O O . GLU A 1 97 ? -4.131 13.379 3.296 1.00 78.00 97 GLU A O 1
ATOM 739 N N . ARG A 1 98 ? -2.101 14.318 3.216 1.00 80.12 98 ARG A N 1
ATOM 740 C CA . ARG A 1 98 ? -2.093 14.508 1.754 1.00 80.12 98 ARG A CA 1
ATOM 741 C C . ARG A 1 98 ? -2.212 13.190 0.982 1.00 80.12 98 ARG A C 1
ATOM 743 O O . ARG A 1 98 ? -2.641 13.197 -0.171 1.00 80.12 98 ARG A O 1
ATOM 750 N N . GLY A 1 99 ? -1.839 12.073 1.606 1.00 85.75 99 GLY A N 1
ATOM 751 C CA . GLY A 1 99 ? -1.896 10.742 1.014 1.00 85.75 99 GLY A CA 1
ATOM 752 C C . GLY A 1 99 ? -3.267 10.075 1.091 1.00 85.75 99 GLY A C 1
ATOM 753 O O . GLY A 1 99 ? -3.518 9.154 0.316 1.00 85.75 99 GLY A O 1
ATOM 754 N N . VAL A 1 100 ? -4.181 10.535 1.953 1.00 92.19 100 VAL A N 1
ATOM 755 C CA . VAL A 1 100 ? -5.423 9.798 2.254 1.00 92.19 100 VAL A CA 1
ATOM 756 C C . VAL A 1 100 ? -6.332 9.661 1.030 1.00 92.19 100 VAL A C 1
ATOM 758 O O . VAL A 1 100 ? -6.796 8.565 0.707 1.00 92.19 100 VAL A O 1
ATOM 761 N N . ALA A 1 101 ? -6.546 10.753 0.292 1.00 93.38 101 ALA A N 1
ATOM 762 C CA . ALA A 1 101 ? -7.382 10.731 -0.909 1.00 93.38 101 ALA A CA 1
ATOM 763 C C . ALA A 1 101 ? -6.791 9.835 -2.015 1.00 93.38 101 ALA A C 1
ATOM 765 O O . ALA A 1 101 ? -7.527 9.215 -2.785 1.00 93.38 101 ALA A O 1
ATOM 766 N N . VAL A 1 102 ? -5.459 9.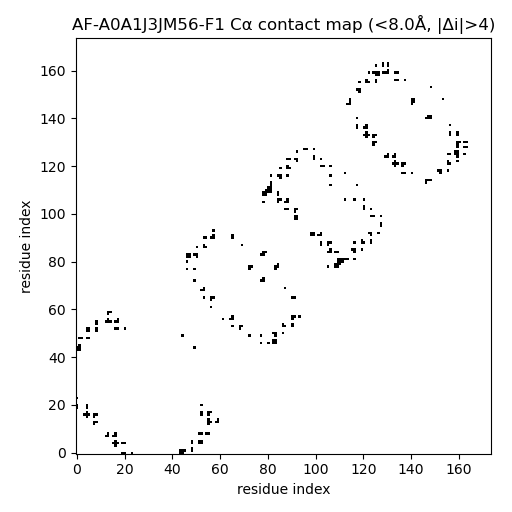755 -2.096 1.00 93.81 102 VAL A N 1
ATOM 767 C CA . VAL A 1 102 ? -4.757 8.905 -3.065 1.00 93.81 102 VAL A CA 1
ATOM 768 C C . VAL A 1 102 ? -4.826 7.440 -2.639 1.00 93.81 102 VAL A C 1
ATOM 770 O O . VAL A 1 102 ? -5.135 6.587 -3.469 1.00 93.81 102 VAL A O 1
ATOM 773 N N . ALA A 1 103 ? -4.635 7.152 -1.351 1.00 95.12 103 ALA A N 1
ATOM 774 C CA . ALA A 1 103 ? -4.762 5.815 -0.783 1.00 95.12 103 ALA A CA 1
ATOM 775 C C . ALA A 1 103 ? -6.148 5.211 -1.053 1.00 95.12 103 ALA A C 1
ATOM 777 O O . ALA A 1 103 ? -6.239 4.063 -1.481 1.00 95.12 103 ALA A O 1
ATOM 778 N N . ARG A 1 104 ? -7.229 5.994 -0.916 1.00 96.31 104 ARG A N 1
ATOM 779 C CA . ARG A 1 104 ? -8.580 5.534 -1.281 1.00 96.31 104 ARG A CA 1
ATOM 780 C C . ARG A 1 104 ? -8.661 5.076 -2.737 1.00 96.31 104 ARG A C 1
ATOM 782 O O . ARG A 1 104 ? -9.121 3.971 -3.002 1.00 96.31 104 ARG A O 1
ATOM 789 N N . LYS A 1 105 ? -8.157 5.897 -3.664 1.00 96.19 105 LYS A N 1
ATOM 790 C CA . LYS A 1 105 ? -8.148 5.580 -5.101 1.00 96.19 105 LYS A CA 1
ATOM 791 C C . LYS A 1 105 ? -7.316 4.338 -5.412 1.00 96.19 105 LYS A C 1
ATOM 793 O O . LYS A 1 105 ? -7.715 3.554 -6.265 1.00 96.19 105 LYS A O 1
ATOM 798 N N . ILE A 1 106 ? -6.177 4.159 -4.740 1.00 96.75 106 ILE A N 1
ATOM 799 C CA . ILE A 1 106 ? -5.352 2.951 -4.876 1.00 96.75 106 ILE A CA 1
ATOM 800 C C . ILE A 1 106 ? -6.154 1.738 -4.425 1.00 96.75 106 ILE A C 1
ATOM 802 O O . ILE A 1 106 ? -6.294 0.791 -5.191 1.00 96.75 106 ILE A O 1
ATOM 806 N N . PHE A 1 107 ? -6.731 1.790 -3.223 1.00 97.44 107 PHE A N 1
ATOM 807 C CA . PHE A 1 107 ? -7.542 0.701 -2.697 1.00 97.44 107 PHE A CA 1
ATOM 808 C C . PHE A 1 107 ? -8.679 0.343 -3.662 1.00 97.44 107 PHE A C 1
ATOM 810 O O . PHE A 1 107 ? -8.849 -0.828 -3.984 1.00 97.44 107 PHE A O 1
ATOM 817 N N . ASP A 1 108 ? -9.401 1.327 -4.205 1.00 96.50 108 ASP A N 1
ATOM 818 C CA . ASP A 1 108 ? -10.473 1.091 -5.182 1.00 96.50 108 ASP A CA 1
ATOM 819 C C . ASP A 1 108 ? -10.011 0.321 -6.424 1.00 96.50 108 ASP A C 1
ATOM 821 O O . ASP A 1 108 ? -10.758 -0.519 -6.925 1.00 96.50 108 ASP A O 1
ATOM 825 N N . ARG A 1 109 ? -8.776 0.551 -6.880 1.00 95.81 109 ARG A N 1
ATOM 826 C CA . ARG A 1 109 ? -8.207 -0.065 -8.088 1.00 95.81 109 ARG A CA 1
ATOM 827 C C . ARG A 1 109 ? -7.664 -1.480 -7.900 1.00 95.81 109 ARG A C 1
ATOM 829 O O . ARG A 1 109 ? -7.530 -2.190 -8.896 1.00 95.81 109 ARG A O 1
ATOM 836 N N . ILE A 1 110 ? -7.370 -1.902 -6.670 1.00 96.56 110 ILE A N 1
ATOM 837 C CA . ILE A 1 110 ? -6.935 -3.278 -6.387 1.00 96.56 110 ILE A CA 1
ATOM 838 C C . ILE A 1 110 ? -8.084 -4.232 -6.732 1.00 96.56 110 ILE A C 1
ATOM 840 O O . ILE A 1 110 ? -9.189 -4.059 -6.215 1.00 96.56 110 ILE A O 1
ATOM 844 N N . VAL A 1 111 ? -7.840 -5.226 -7.589 1.00 94.19 111 VAL A N 1
ATOM 845 C CA . VAL A 1 111 ? -8.894 -6.150 -8.054 1.00 94.19 111 VAL A CA 1
ATOM 846 C C . VAL A 1 111 ? -9.249 -7.156 -6.958 1.00 94.19 111 VAL A C 1
ATOM 848 O O . VAL A 1 111 ? -10.362 -7.125 -6.438 1.00 94.19 111 VAL A O 1
ATOM 851 N N . ASP A 1 112 ? -8.280 -7.962 -6.529 1.00 93.25 112 ASP A N 1
ATOM 852 C CA . ASP A 1 112 ? -8.482 -9.042 -5.556 1.00 93.25 112 ASP A CA 1
ATOM 853 C C . ASP A 1 112 ? -8.022 -8.625 -4.156 1.00 93.25 112 ASP A C 1
ATOM 855 O O . ASP A 1 112 ? -7.068 -9.171 -3.605 1.00 93.25 112 ASP A O 1
ATOM 859 N N . LYS A 1 113 ? -8.668 -7.595 -3.594 1.00 95.75 113 LYS A N 1
ATOM 860 C CA . LYS A 1 113 ? -8.313 -7.036 -2.277 1.00 95.75 113 LYS A CA 1
ATOM 861 C C . LYS A 1 113 ? -8.208 -8.143 -1.235 1.00 95.75 113 LYS A C 1
ATOM 863 O O . LYS A 1 113 ? -9.167 -8.870 -0.992 1.00 95.75 113 LYS A O 1
ATOM 868 N N . ASP A 1 114 ? -7.062 -8.220 -0.575 1.00 95.44 114 ASP A N 1
ATOM 869 C CA . ASP A 1 114 ? -6.840 -9.172 0.501 1.00 95.44 114 ASP A CA 1
ATOM 870 C C . ASP A 1 114 ? -6.988 -8.492 1.864 1.00 95.44 114 ASP A C 1
ATOM 872 O O . ASP A 1 114 ? -7.166 -7.277 1.992 1.00 95.44 114 ASP A O 1
ATOM 876 N N . ARG A 1 115 ? -6.878 -9.285 2.929 1.00 96.06 115 ARG A N 1
ATOM 877 C CA . ARG A 1 115 ? -6.926 -8.769 4.301 1.00 96.06 115 ARG A CA 1
ATOM 878 C C . ARG A 1 115 ? -5.896 -7.659 4.542 1.00 96.06 115 ARG A C 1
ATOM 880 O O . ARG A 1 115 ? -6.155 -6.751 5.330 1.00 96.06 115 ARG A O 1
ATOM 887 N N . VAL A 1 116 ? -4.737 -7.723 3.882 1.00 95.56 116 VAL A N 1
ATOM 888 C CA . VAL A 1 116 ? -3.708 -6.685 3.986 1.00 95.56 116 VAL A CA 1
ATOM 889 C C . VAL A 1 116 ? -4.199 -5.388 3.339 1.00 95.56 116 VAL A C 1
ATOM 891 O O . VAL A 1 116 ? -4.069 -4.346 3.971 1.00 95.56 116 VAL A O 1
ATOM 894 N N . SER A 1 117 ? -4.861 -5.430 2.178 1.00 96.94 117 SER A N 1
ATOM 895 C CA . SER A 1 117 ? -5.476 -4.253 1.547 1.00 96.94 117 SER A CA 1
ATOM 896 C C . SER A 1 117 ? -6.440 -3.530 2.486 1.00 96.94 117 SER A C 1
ATOM 898 O O . SER A 1 117 ? -6.337 -2.312 2.652 1.00 96.94 117 SER A O 1
ATOM 900 N N . TYR A 1 118 ? -7.348 -4.269 3.136 1.00 97.38 118 TYR A N 1
ATOM 901 C CA . TYR A 1 118 ? -8.307 -3.695 4.089 1.00 97.38 118 TYR A CA 1
ATOM 902 C C . TYR A 1 118 ? -7.613 -3.106 5.321 1.00 97.38 118 TYR A C 1
ATOM 904 O O . TYR A 1 118 ? -7.892 -1.969 5.706 1.00 97.38 118 TYR A O 1
ATOM 912 N N . ASN A 1 119 ? -6.666 -3.840 5.911 1.00 95.44 119 ASN A N 1
ATOM 913 C CA . ASN A 1 119 ? -5.923 -3.363 7.075 1.00 95.44 119 ASN A CA 1
ATOM 914 C C . ASN A 1 119 ? -5.102 -2.105 6.749 1.00 95.44 119 ASN A C 1
ATOM 916 O O . ASN A 1 119 ? -5.061 -1.178 7.562 1.00 95.44 119 ASN A O 1
ATOM 920 N N . SER A 1 120 ? -4.486 -2.044 5.566 1.00 94.94 120 SER A N 1
ATOM 921 C CA . SER A 1 120 ? -3.682 -0.902 5.130 1.00 94.94 120 SER A CA 1
ATOM 922 C C . SER A 1 120 ? -4.533 0.356 4.975 1.00 94.94 120 SER A C 1
ATOM 924 O O . SER A 1 120 ? -4.208 1.378 5.577 1.00 94.94 120 SER A O 1
ATOM 926 N N . ILE A 1 121 ? -5.658 0.298 4.250 1.00 96.88 121 ILE A N 1
ATOM 927 C CA . ILE A 1 121 ? -6.510 1.486 4.071 1.00 96.88 121 ILE A CA 1
ATOM 928 C C . ILE A 1 121 ? -7.175 1.922 5.388 1.00 96.88 121 ILE A C 1
ATOM 930 O O . ILE A 1 121 ? -7.254 3.116 5.669 1.00 96.88 121 ILE A O 1
ATOM 934 N N . MET A 1 122 ? -7.586 0.980 6.246 1.00 95.31 122 MET A N 1
ATOM 935 C CA . MET A 1 122 ? -8.088 1.312 7.583 1.00 95.31 122 MET A CA 1
ATOM 936 C C . MET A 1 122 ? -7.016 1.993 8.437 1.00 95.31 122 MET A C 1
ATOM 938 O O . MET A 1 122 ? -7.331 2.917 9.179 1.00 95.31 122 MET A O 1
ATOM 942 N N . SER A 1 123 ? -5.754 1.565 8.327 1.00 92.25 123 SER A N 1
ATOM 943 C CA . SER A 1 123 ? -4.645 2.171 9.070 1.00 92.25 123 SER A CA 1
ATOM 944 C C . SER A 1 123 ? -4.352 3.587 8.582 1.00 92.25 123 SER A C 1
ATOM 946 O O . SER A 1 123 ? -4.134 4.465 9.413 1.00 92.25 123 SER A O 1
ATOM 948 N N . VAL A 1 124 ? -4.427 3.833 7.266 1.00 94.00 124 VAL A N 1
ATOM 949 C CA . VAL A 1 124 ? -4.343 5.189 6.695 1.00 94.00 124 VAL A CA 1
ATOM 950 C C . VAL A 1 124 ? -5.397 6.092 7.336 1.00 94.00 124 VAL A C 1
ATOM 952 O O . VAL A 1 124 ? -5.064 7.161 7.843 1.00 94.00 124 VAL A O 1
ATOM 955 N N . TYR A 1 125 ? -6.658 5.659 7.371 1.00 94.62 125 TYR A N 1
ATOM 956 C CA . TYR A 1 125 ? -7.731 6.443 7.981 1.00 94.62 125 TYR A CA 1
ATOM 957 C C . TYR A 1 125 ? -7.548 6.629 9.492 1.00 94.62 125 TYR A C 1
ATOM 959 O O . TYR A 1 125 ? -7.646 7.752 9.988 1.00 94.62 125 TYR A O 1
ATOM 967 N N . ALA A 1 126 ? -7.212 5.557 10.216 1.00 91.00 126 ALA A N 1
ATOM 968 C CA . ALA A 1 126 ? -6.998 5.595 11.658 1.00 91.00 126 ALA A CA 1
ATOM 969 C C . ALA A 1 126 ? -5.888 6.587 12.037 1.00 91.00 126 ALA A C 1
ATOM 971 O O . ALA A 1 126 ? -6.111 7.449 12.882 1.00 91.00 126 ALA A O 1
ATOM 972 N N . GLN A 1 127 ? -4.727 6.534 11.376 1.00 88.44 127 GLN A N 1
ATOM 973 C CA . GLN A 1 127 ? -3.588 7.423 11.650 1.00 88.44 127 GLN A CA 1
ATOM 974 C C . GLN A 1 127 ? -3.889 8.901 11.368 1.00 88.44 127 GLN A C 1
ATOM 976 O O . GLN A 1 127 ? -3.288 9.770 11.990 1.00 88.44 127 GLN A O 1
ATOM 981 N N . ASN A 1 128 ? -4.845 9.188 10.481 1.00 88.62 128 ASN A N 1
ATOM 982 C CA . ASN A 1 128 ? -5.266 10.548 10.141 1.00 88.62 128 ASN A CA 1
ATOM 983 C C . ASN A 1 128 ? -6.532 10.994 10.901 1.00 88.62 128 ASN A C 1
ATOM 985 O O . ASN A 1 128 ? -7.143 11.999 10.553 1.00 88.62 128 ASN A O 1
ATOM 989 N N . GLY A 1 129 ? -6.962 10.251 11.929 1.00 88.75 129 GLY A N 1
ATOM 990 C CA . GLY A 1 129 ? -8.135 10.593 12.745 1.00 88.75 129 GLY A CA 1
ATOM 991 C C . GLY A 1 129 ? -9.489 10.411 1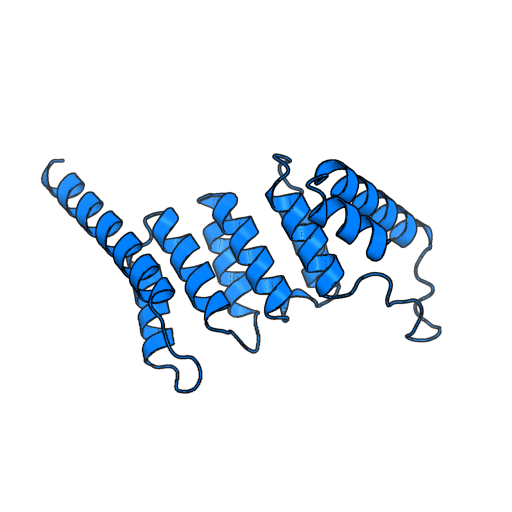2.042 1.00 88.75 129 GLY A C 1
ATOM 992 O O . GLY A 1 129 ? -10.531 10.723 12.622 1.00 88.75 129 GLY A O 1
ATOM 993 N N . MET A 1 130 ? -9.499 9.852 10.830 1.00 91.31 130 MET A N 1
ATOM 994 C CA . MET A 1 130 ? -10.679 9.618 9.984 1.00 91.31 130 MET A CA 1
ATOM 995 C C . MET A 1 130 ? -11.394 8.328 10.397 1.00 91.31 130 MET A C 1
ATOM 997 O O . MET A 1 130 ? -11.417 7.311 9.706 1.00 91.31 130 MET A O 1
ATOM 1001 N N . SER A 1 131 ? -11.908 8.341 11.622 1.00 93.38 131 SER A N 1
ATOM 1002 C CA . SER A 1 131 ? -12.364 7.126 12.303 1.00 93.38 131 SER A CA 1
ATOM 1003 C C . SER A 1 131 ? -13.616 6.522 11.658 1.00 93.38 131 SER A C 1
ATOM 1005 O O . SER A 1 131 ? -13.759 5.303 11.620 1.00 93.38 131 SER A O 1
ATOM 1007 N N . ASN A 1 132 ? -14.502 7.361 11.113 1.00 93.94 132 ASN A N 1
ATOM 1008 C CA . ASN A 1 132 ? -15.730 6.907 10.457 1.00 93.94 132 ASN A CA 1
ATOM 1009 C C . ASN A 1 132 ? -15.418 6.135 9.173 1.00 93.94 132 ASN A C 1
ATOM 1011 O O . ASN A 1 132 ? -15.949 5.051 8.960 1.00 93.94 132 ASN A O 1
ATOM 1015 N N . GLU A 1 133 ? -14.488 6.642 8.371 1.00 95.44 133 GLU A N 1
ATOM 1016 C CA . GLU A 1 133 ? -14.027 6.021 7.136 1.00 95.44 133 GLU A CA 1
ATOM 1017 C C . GLU A 1 133 ? -13.347 4.676 7.415 1.00 95.44 133 GLU A C 1
ATOM 1019 O O . GLU A 1 133 ? -13.574 3.699 6.698 1.00 95.44 133 GLU A O 1
ATOM 1024 N N . ALA A 1 134 ? -12.568 4.586 8.501 1.00 95.69 134 ALA A N 1
ATOM 1025 C CA . ALA A 1 134 ? -12.011 3.315 8.959 1.00 95.69 134 ALA A CA 1
ATOM 1026 C C . ALA A 1 134 ? -13.116 2.305 9.330 1.00 95.69 134 ALA A C 1
ATOM 1028 O O . ALA A 1 134 ? -13.032 1.135 8.949 1.00 95.69 134 ALA A O 1
ATOM 1029 N N . PHE A 1 135 ? -14.169 2.740 10.031 1.00 95.56 135 PHE A N 1
ATOM 1030 C CA . PHE A 1 135 ? -15.302 1.877 10.385 1.00 95.56 135 PHE A CA 1
ATOM 1031 C C . PHE A 1 135 ? -16.145 1.463 9.181 1.00 95.56 135 PHE A C 1
ATOM 1033 O O . PHE A 1 135 ? -16.616 0.326 9.136 1.00 95.56 135 PHE A O 1
ATOM 1040 N N . ASP A 1 136 ? -16.314 2.339 8.195 1.00 96.94 136 ASP A N 1
ATOM 1041 C CA . ASP A 1 136 ? -17.025 2.007 6.964 1.00 96.94 136 ASP A CA 1
ATOM 1042 C C . ASP A 1 136 ? -16.267 0.944 6.165 1.00 96.94 136 ASP A C 1
ATOM 1044 O O . ASP A 1 136 ? -16.875 -0.030 5.715 1.00 96.94 136 ASP A O 1
ATOM 1048 N N . VAL A 1 137 ? -14.935 1.044 6.072 1.00 97.38 137 VAL A N 1
ATOM 1049 C CA . VAL A 1 137 ? -14.118 -0.028 5.481 1.00 97.38 137 VAL A CA 1
ATOM 1050 C C . VAL A 1 137 ? -14.233 -1.326 6.281 1.00 97.38 137 VAL A C 1
ATOM 1052 O O . VAL A 1 137 ? -14.392 -2.392 5.685 1.00 97.38 137 VAL A O 1
ATOM 1055 N N . PHE A 1 138 ? -14.189 -1.264 7.613 1.00 96.88 138 PHE A N 1
ATOM 1056 C CA . PHE A 1 138 ? -14.355 -2.456 8.445 1.00 96.88 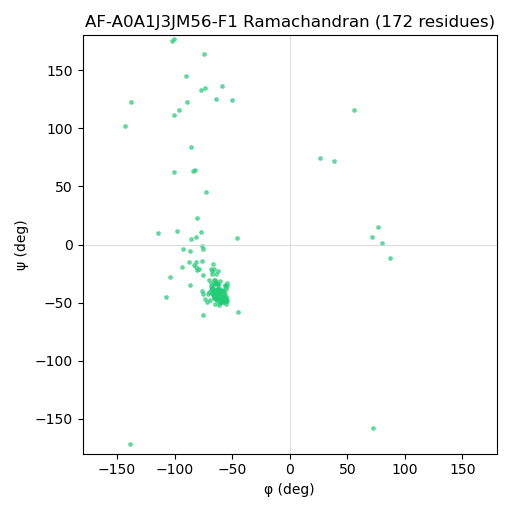138 PHE A CA 1
ATOM 1057 C C . PHE A 1 138 ? -15.723 -3.119 8.229 1.00 96.88 138 PHE A C 1
ATOM 1059 O O . PHE A 1 138 ? -15.803 -4.340 8.120 1.00 96.88 138 PHE A O 1
ATOM 1066 N N . ARG A 1 139 ? -16.796 -2.333 8.085 1.00 96.50 139 ARG A N 1
ATOM 1067 C CA . ARG A 1 139 ? -18.134 -2.850 7.768 1.00 96.50 139 ARG A CA 1
ATOM 1068 C C . ARG A 1 139 ? -18.166 -3.545 6.406 1.00 96.50 139 ARG A C 1
ATOM 1070 O O . ARG A 1 139 ? -18.821 -4.575 6.279 1.00 96.50 139 ARG A O 1
ATOM 1077 N N . ILE A 1 140 ? -17.457 -3.014 5.407 1.00 96.00 140 ILE A N 1
ATOM 1078 C CA . ILE A 1 140 ? -17.304 -3.684 4.106 1.00 96.00 140 ILE A CA 1
ATOM 1079 C C . ILE A 1 140 ? -16.605 -5.036 4.292 1.00 96.00 140 ILE A C 1
ATOM 1081 O O . ILE A 1 140 ? -17.111 -6.033 3.792 1.00 96.00 140 ILE A O 1
ATOM 1085 N N . LEU A 1 141 ? -15.501 -5.086 5.046 1.00 96.25 141 LEU A N 1
ATOM 1086 C CA . LEU A 1 141 ? -14.759 -6.326 5.304 1.00 96.25 141 LEU A CA 1
ATOM 1087 C C . LEU A 1 141 ? -15.598 -7.375 6.051 1.00 96.25 141 LEU A C 1
ATOM 1089 O O . LEU A 1 141 ? -15.564 -8.544 5.698 1.00 96.25 141 LEU A O 1
ATOM 1093 N N . VAL A 1 142 ? -16.368 -6.979 7.067 1.00 95.19 142 VAL A N 1
ATOM 1094 C CA . VAL A 1 142 ? -17.229 -7.906 7.830 1.00 95.19 142 VAL A CA 1
ATOM 1095 C C . VAL A 1 142 ? -18.345 -8.501 6.966 1.00 95.19 142 VAL A C 1
ATOM 1097 O O . VAL A 1 142 ? -18.772 -9.628 7.205 1.00 95.19 142 VAL A O 1
ATOM 1100 N N . ASN A 1 143 ? -18.813 -7.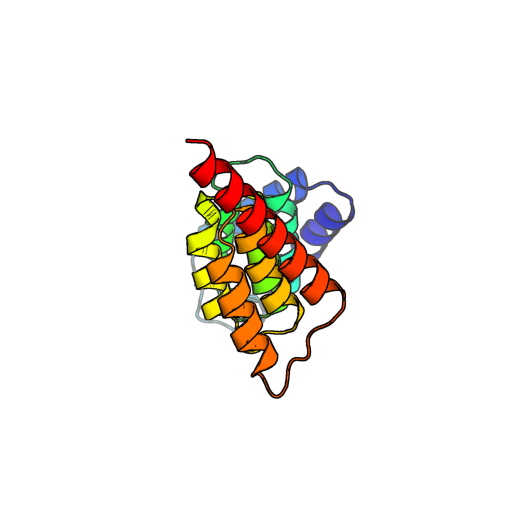754 5.965 1.00 94.81 143 ASN A N 1
ATOM 1101 C CA . ASN A 1 143 ? -19.828 -8.219 5.022 1.00 94.81 143 ASN A CA 1
ATOM 1102 C C . ASN A 1 143 ? -19.237 -8.982 3.822 1.00 94.81 143 ASN A C 1
ATOM 1104 O O . ASN A 1 143 ? -19.999 -9.503 3.002 1.00 94.81 143 ASN A O 1
ATOM 1108 N N . ASP A 1 144 ? -17.909 -9.045 3.698 1.00 93.50 144 ASP A N 1
ATOM 1109 C CA . ASP A 1 144 ? -17.234 -9.818 2.663 1.00 93.50 144 ASP A CA 1
ATOM 1110 C C . ASP A 1 144 ? -17.317 -11.319 2.985 1.00 93.50 144 ASP A C 1
ATOM 1112 O O . ASP A 1 144 ? -17.128 -11.750 4.122 1.00 93.50 144 ASP A O 1
ATOM 1116 N N . LYS A 1 145 ? -17.639 -12.138 1.980 1.00 91.25 145 LYS A N 1
ATOM 1117 C CA . LYS A 1 145 ? -17.808 -13.592 2.155 1.00 91.25 145 LYS A CA 1
ATOM 1118 C C . LYS A 1 145 ? -16.503 -14.372 2.007 1.00 91.25 145 LYS A C 1
ATOM 1120 O O . LYS A 1 145 ? -16.468 -15.552 2.345 1.00 91.25 145 LYS A O 1
ATOM 1125 N N . VAL A 1 146 ? -15.472 -13.745 1.449 1.00 93.50 146 VAL A N 1
ATOM 1126 C CA . VAL A 1 146 ? -14.201 -14.371 1.076 1.00 93.50 146 VAL A CA 1
ATOM 1127 C C . VAL A 1 146 ? -13.099 -13.938 2.038 1.00 93.50 146 VAL A C 1
ATOM 1129 O O . VAL A 1 146 ? -12.329 -14.775 2.510 1.00 93.50 146 VAL A O 1
ATOM 1132 N N . VAL A 1 147 ? -13.019 -12.645 2.358 1.00 94.06 147 VAL A N 1
ATOM 1133 C CA . VAL A 1 147 ? -11.937 -12.091 3.179 1.00 94.06 147 VAL A CA 1
ATOM 1134 C C . VAL A 1 147 ? -12.358 -11.988 4.643 1.00 94.06 147 VAL A C 1
ATOM 1136 O O . VAL A 1 147 ? -13.216 -11.198 5.013 1.00 94.06 147 VAL A O 1
ATOM 1139 N N . THR A 1 148 ? -11.694 -12.744 5.516 1.00 93.19 148 THR A N 1
ATOM 1140 C CA . THR A 1 148 ? -11.937 -12.698 6.968 1.00 93.19 148 THR A CA 1
ATOM 1141 C C . THR A 1 148 ? -11.043 -11.673 7.671 1.00 93.19 148 THR A C 1
ATOM 1143 O O . THR A 1 148 ? -9.858 -11.554 7.342 1.00 93.19 148 THR A O 1
ATOM 1146 N N . PHE A 1 149 ? -11.550 -11.012 8.712 1.00 92.19 149 PHE A N 1
ATOM 1147 C CA . PHE A 1 149 ? -10.738 -10.166 9.595 1.00 92.19 149 PHE A CA 1
ATOM 1148 C C . PHE A 1 149 ? -9.849 -10.987 10.549 1.00 92.19 149 PHE A C 1
ATOM 1150 O O . PHE A 1 149 ? -10.047 -12.186 10.742 1.00 92.19 149 PHE A O 1
ATOM 1157 N N . ASN A 1 150 ? -8.840 -10.351 11.152 1.00 92.88 150 ASN A N 1
ATOM 1158 C CA . ASN A 1 150 ? -7.987 -10.972 12.173 1.00 92.88 150 ASN A CA 1
ATOM 1159 C C . ASN A 1 150 ? -7.670 -10.017 13.334 1.00 92.88 150 ASN A C 1
ATOM 1161 O O . ASN A 1 150 ? -8.201 -8.911 13.418 1.00 92.88 150 ASN A O 1
ATOM 1165 N N . SER A 1 151 ? -6.769 -10.438 14.224 1.00 93.56 151 SER A N 1
ATOM 1166 C CA . SER A 1 151 ? -6.290 -9.615 15.339 1.00 93.56 151 SER A CA 1
ATOM 1167 C C . SER A 1 151 ? -5.714 -8.269 14.890 1.00 93.56 151 SER A C 1
ATOM 1169 O O . SER A 1 151 ? -5.979 -7.263 15.537 1.00 93.56 151 SER A O 1
ATOM 1171 N N . ILE A 1 152 ? -4.990 -8.221 13.764 1.00 93.06 152 ILE A N 1
ATOM 1172 C CA . ILE A 1 152 ? -4.443 -6.971 13.213 1.00 93.06 152 ILE A CA 1
ATOM 1173 C C . ILE A 1 152 ? -5.580 -6.031 12.809 1.00 93.06 152 ILE A C 1
ATOM 1175 O O . ILE A 1 152 ? -5.557 -4.862 13.181 1.00 93.06 152 ILE A O 1
ATOM 1179 N N . THR A 1 153 ? -6.604 -6.546 12.122 1.00 93.94 153 THR A N 1
ATOM 1180 C CA . THR A 1 153 ? -7.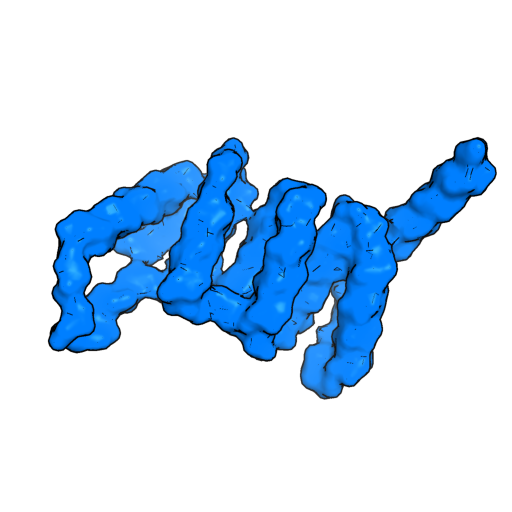797 -5.765 11.774 1.00 93.94 153 THR A CA 1
ATOM 1181 C C . THR A 1 153 ? -8.429 -5.149 13.021 1.00 93.94 153 THR A C 1
ATOM 1183 O O . THR A 1 153 ? -8.689 -3.948 13.047 1.00 93.94 153 THR A O 1
ATOM 1186 N N . MET A 1 154 ? -8.617 -5.944 14.079 1.00 93.81 154 MET A N 1
ATOM 1187 C CA . MET A 1 154 ? -9.201 -5.464 15.335 1.00 93.81 154 MET A CA 1
ATOM 1188 C C . MET A 1 154 ? -8.343 -4.384 15.996 1.00 93.81 154 MET A C 1
ATOM 1190 O O . MET A 1 154 ? -8.882 -3.368 16.428 1.00 93.81 154 MET A O 1
ATOM 1194 N N . SER A 1 155 ? -7.018 -4.550 16.023 1.00 93.56 155 SER A N 1
ATOM 1195 C CA . SER A 1 155 ? -6.098 -3.528 16.535 1.00 93.56 155 SER A CA 1
ATOM 1196 C C . SER A 1 155 ? -6.217 -2.211 15.765 1.00 93.56 155 SER A C 1
ATOM 1198 O O . SER A 1 155 ? -6.274 -1.146 16.378 1.00 93.56 155 SER A O 1
ATOM 1200 N N . THR A 1 156 ? -6.316 -2.263 14.433 1.00 91.69 156 THR A N 1
ATOM 1201 C CA . THR A 1 156 ? -6.497 -1.065 13.601 1.00 91.69 156 THR A CA 1
ATOM 1202 C C . THR A 1 156 ? -7.846 -0.385 13.860 1.00 91.69 156 THR A C 1
ATOM 1204 O O . THR A 1 156 ? -7.909 0.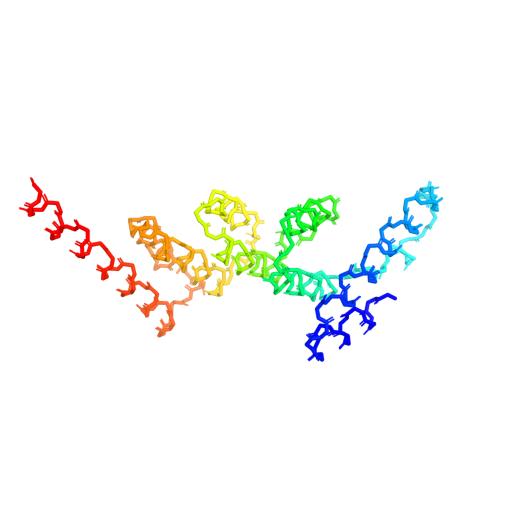840 13.957 1.00 91.69 156 THR A O 1
ATOM 1207 N N . VAL A 1 157 ? -8.928 -1.154 14.024 1.00 93.00 157 VAL A N 1
ATOM 1208 C CA . VAL A 1 157 ? -10.257 -0.610 14.368 1.00 93.00 157 VAL A CA 1
ATOM 1209 C C . VAL A 1 157 ? -10.251 0.033 15.756 1.00 93.00 157 VAL A C 1
ATOM 1211 O O . VAL A 1 157 ? -10.813 1.112 15.934 1.00 93.00 157 VAL A O 1
ATOM 1214 N N . LEU A 1 158 ? -9.591 -0.586 16.738 1.00 92.31 158 LEU A N 1
ATOM 1215 C CA . LEU A 1 158 ? -9.446 -0.023 18.084 1.00 92.31 158 LEU A CA 1
ATOM 1216 C C . LEU A 1 158 ? -8.646 1.284 18.073 1.00 92.31 158 LEU A C 1
ATOM 1218 O O . LEU A 1 158 ? -9.010 2.221 18.784 1.00 92.31 158 LEU A O 1
ATOM 1222 N N . LEU A 1 159 ? -7.605 1.375 17.240 1.00 90.75 159 LEU A N 1
ATOM 1223 C CA . LEU A 1 159 ? -6.857 2.617 17.033 1.00 90.75 159 LEU A CA 1
ATOM 1224 C C . LEU A 1 159 ? -7.747 3.726 16.449 1.00 90.75 159 LEU A C 1
ATOM 1226 O O . LEU A 1 159 ? -7.711 4.857 16.921 1.00 90.75 159 LEU A O 1
ATOM 1230 N N . ALA A 1 160 ? -8.590 3.416 15.461 1.00 91.38 160 ALA A N 1
ATOM 1231 C CA . ALA A 1 160 ? -9.563 4.384 14.955 1.00 91.38 160 ALA A CA 1
ATOM 1232 C C . ALA A 1 160 ? -10.560 4.810 16.054 1.00 91.38 160 ALA A C 1
ATOM 1234 O O . ALA A 1 160 ? -10.845 5.993 16.233 1.00 91.38 160 ALA A O 1
ATOM 1235 N N . ALA A 1 161 ? -11.052 3.862 16.855 1.00 90.50 161 ALA A N 1
ATOM 1236 C CA . ALA A 1 161 ? -11.985 4.153 17.940 1.00 90.50 161 ALA A CA 1
ATOM 1237 C C . ALA A 1 161 ? -11.389 5.056 19.028 1.00 90.50 161 ALA A C 1
ATOM 1239 O O . ALA A 1 161 ? -12.083 5.948 19.525 1.00 90.50 161 ALA A O 1
ATOM 1240 N N . SER A 1 162 ? -10.114 4.869 19.382 1.00 90.19 162 SER A N 1
ATOM 1241 C CA . SER A 1 162 ? -9.449 5.709 20.381 1.00 90.19 162 SER A CA 1
ATOM 1242 C C . SER A 1 162 ? -9.335 7.162 19.909 1.00 90.19 162 SER A C 1
ATOM 1244 O O . SER A 1 162 ? -9.647 8.075 20.677 1.00 90.19 162 SER A O 1
ATOM 1246 N N . HIS A 1 163 ? -9.003 7.388 18.634 1.00 85.19 163 HIS A N 1
ATOM 1247 C CA . HIS A 1 163 ? -8.965 8.726 18.039 1.00 85.19 163 HIS A CA 1
ATOM 1248 C C . HIS A 1 163 ? -10.349 9.385 18.002 1.00 85.19 163 HIS A C 1
ATOM 1250 O O . HIS A 1 163 ? -10.484 10.547 18.392 1.00 85.19 163 HIS A O 1
ATOM 1256 N N . SER A 1 164 ? -11.401 8.646 17.631 1.00 84.88 164 SER A N 1
ATOM 1257 C CA . SER A 1 164 ? -12.777 9.156 17.701 1.00 84.88 164 SER A CA 1
ATOM 1258 C C . SER A 1 164 ? -13.190 9.529 19.127 1.00 84.88 164 SER A C 1
ATOM 1260 O O . SER A 1 164 ? -13.876 10.536 19.325 1.00 84.88 164 SER A O 1
ATOM 1262 N N . GLY A 1 165 ? -12.807 8.718 20.118 1.00 80.88 165 GLY A N 1
ATOM 1263 C CA . GLY A 1 165 ? -13.093 8.968 21.530 1.00 80.88 165 GLY A CA 1
ATOM 1264 C C . GLY A 1 165 ? -12.407 10.235 22.038 1.00 80.88 165 GLY A C 1
ATOM 1265 O O . GLY A 1 165 ? -13.066 11.085 22.639 1.00 80.88 165 GLY A O 1
ATOM 1266 N N . ALA A 1 166 ? -11.118 10.397 21.728 1.00 77.81 166 ALA A N 1
ATOM 1267 C CA . ALA A 1 166 ? -10.343 11.587 22.067 1.00 77.81 166 ALA A CA 1
ATOM 1268 C C . ALA A 1 166 ? -10.921 12.854 21.415 1.00 77.81 166 ALA A C 1
ATOM 1270 O O . ALA A 1 166 ? -11.111 13.867 22.090 1.00 77.81 166 ALA A O 1
ATOM 1271 N N . LEU A 1 167 ? -11.289 12.783 20.130 1.00 76.38 167 LEU A N 1
ATOM 1272 C CA . LEU A 1 167 ? -11.904 13.901 19.412 1.00 76.38 167 LEU A CA 1
ATOM 1273 C C . LEU A 1 167 ? -13.247 14.315 20.030 1.00 76.38 167 LEU A C 1
ATOM 1275 O O . LEU A 1 167 ? -13.535 15.506 20.149 1.00 76.38 167 LEU A O 1
ATOM 1279 N N . ARG A 1 168 ? -14.070 13.343 20.446 1.00 78.00 168 ARG A N 1
ATOM 1280 C CA . ARG A 1 168 ? -15.348 13.617 21.117 1.00 78.00 168 ARG A CA 1
ATOM 1281 C C . ARG A 1 168 ? -15.141 14.350 22.441 1.00 78.00 168 ARG A C 1
ATOM 1283 O O . ARG A 1 168 ? -15.854 15.310 22.696 1.00 78.00 168 ARG A O 1
ATOM 1290 N N . ILE A 1 169 ? -14.164 13.929 23.246 1.00 79.81 169 ILE A N 1
ATOM 1291 C CA . ILE A 1 169 ? -13.838 14.593 24.516 1.00 79.81 169 ILE A CA 1
ATOM 1292 C C . ILE A 1 169 ? -13.358 16.028 24.263 1.00 79.81 169 ILE A C 1
ATOM 1294 O O . ILE A 1 169 ? -13.862 16.949 24.899 1.00 79.81 169 ILE A O 1
ATOM 1298 N N . GLY A 1 170 ? -12.457 16.242 23.298 1.00 77.12 170 GLY A N 1
ATOM 1299 C CA . GLY A 1 170 ? -11.963 17.581 22.954 1.00 77.12 170 GLY A CA 1
ATOM 1300 C C . GLY A 1 170 ? -13.077 18.551 22.541 1.00 77.12 170 GLY A C 1
ATOM 1301 O O . GLY A 1 170 ? -13.083 19.696 22.984 1.00 77.12 170 GLY A O 1
ATOM 1302 N N . LYS A 1 171 ? -14.068 18.078 21.773 1.00 76.38 171 LYS A N 1
ATOM 1303 C CA . LYS A 1 171 ? -15.250 18.872 21.388 1.00 76.38 171 LYS A CA 1
ATOM 1304 C C . LYS A 1 171 ? -16.181 19.222 22.551 1.00 76.38 171 LYS A C 1
ATOM 1306 O O . LYS A 1 171 ? -16.927 20.178 22.423 1.00 76.38 171 LYS A O 1
ATOM 1311 N N . CYS A 1 172 ? -16.196 18.439 23.630 1.00 80.75 172 CYS A N 1
ATOM 1312 C CA . CYS A 1 172 ? -16.993 18.755 24.820 1.00 80.75 172 CYS A CA 1
ATOM 1313 C C . CYS A 1 172 ? -16.312 19.781 25.735 1.00 80.75 172 CYS A C 1
ATOM 1315 O O . CYS A 1 172 ? -16.987 20.376 26.568 1.00 80.75 172 CYS A O 1
ATOM 1317 N N . ILE A 1 173 ? -14.986 19.917 25.638 1.00 85.81 173 ILE A N 1
ATOM 1318 C CA . ILE A 1 173 ? -14.195 20.847 26.456 1.00 85.81 173 ILE A CA 1
ATOM 1319 C C . ILE A 1 173 ? -14.150 22.244 25.822 1.00 85.81 173 ILE A C 1
ATOM 1321 O O . ILE A 1 173 ? -14.105 23.232 26.552 1.00 85.81 173 ILE A O 1
ATOM 1325 N N . HIS A 1 174 ? -14.127 22.316 24.490 1.00 60.38 174 HIS A N 1
ATOM 1326 C CA . HIS A 1 174 ? -14.220 23.565 23.731 1.00 60.38 174 HIS A CA 1
ATOM 1327 C C . HIS A 1 174 ? -15.641 24.144 23.784 1.00 60.38 174 HIS A C 1
ATOM 1329 O O . HIS A 1 174 ? -15.760 25.390 23.793 1.00 60.38 174 HIS A O 1
#

Foldseek 3Di:
DQVVLQVCLVVVVLVVSQVVVVVVVVVVVVVPDPPPDDDPVVPPDDLNSLLSNLSSVLPDPDPCSNVVSVVVCVVVVSLQAQSNLLSNLQSLLSVAPVSLVVNVVSLVNHDPHALSSLLSNLLSCLSNLVLVVSVVSVVVQVPDPPHHHDPSSVVSNVSSVVSVVVVVVVVVVD

pLDDT: mean 84.84, std 13.01, range [42.53, 97.44]

Sequence (174 aa):
WTSMIRGYDLNGNALDAVSLFKDLLVEENDNGVRRDYYDDAAMLLDSMSMVSVISACSRVSAKGLTESVHSFVIKRGFDRGVSVGNTLLDAYAKGGERGVAVARKIFDRIVDKDRVSYNSIMSVYAQNGMSNEAFDVFRILVNDKVVTFNSITMSTVLLAASHSGALRIGKCIH

Secondary structure (DSSP, 8-state):
-HHHHHHHHHTT-HHHHHHHHHHHHHHHHHT----SS-TTTTTTS-HHHHHHHHHHHHHS--TTHHHHHHHHHHHHTGGGSHHHHHHHHHHHHHT-GGGHHHHHHHHHH-SS--HHHHHHHHHHHHHTT-HHHHHHHHHHHHT-SS----HHHHHHHHHHHHHHHHHHHHHHH-

Mean predicted aligned error: 7.45 Å